Protein AF-A0AAW9RCE4-F1 (afdb_monomer_lite)

Sequence (75 aa):
MNPATVEKWLAEKALPQLRHFGPLVAIYGPSVMKAIFPNAPDWLDDAVRRERLADLGAKQAEIEREIRELSGCAG

Foldseek 3Di:
DDPVVVVCQLVVVDPDDPVVVVVVCVVPNLVVVVVSGPDDDPVSVVRNVVVVVVVVVVVVVVVVVVCCVVVVVVD

Organism: NCBI:txid1764581

Structure (mmCIF, N/CA/C/O backbone):
data_AF-A0AAW9RCE4-F1
#
_entry.id   AF-A0AAW9RCE4-F1
#
loop_
_atom_s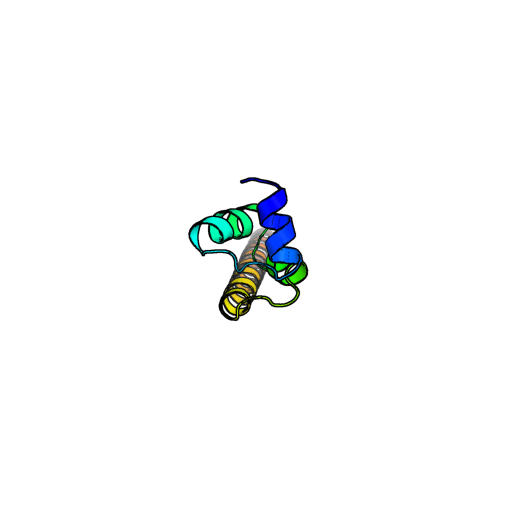ite.group_PDB
_atom_site.id
_atom_site.type_symbol
_atom_site.label_atom_id
_atom_site.label_alt_id
_atom_site.label_comp_id
_atom_site.label_asym_id
_atom_site.label_entity_id
_atom_site.label_seq_id
_atom_site.pdbx_PDB_ins_code
_atom_site.Cartn_x
_atom_site.Cartn_y
_atom_site.Cartn_z
_atom_site.occupancy
_atom_site.B_iso_or_equiv
_atom_site.auth_seq_id
_atom_site.auth_comp_id
_atom_site.auth_asym_id
_atom_site.auth_atom_id
_atom_site.pdbx_PDB_model_num
ATOM 1 N N . MET A 1 1 ? 16.015 12.524 -12.665 1.00 58.72 1 MET A N 1
ATOM 2 C CA . MET A 1 1 ? 15.770 11.293 -13.451 1.00 58.72 1 MET A CA 1
ATOM 3 C C . MET A 1 1 ? 15.405 11.718 -14.866 1.00 58.72 1 MET A C 1
ATOM 5 O O . MET A 1 1 ? 14.632 12.654 -14.992 1.00 58.72 1 MET A O 1
ATOM 9 N N . ASN A 1 2 ? 16.010 11.132 -15.903 1.00 66.56 2 ASN A N 1
ATOM 10 C CA . ASN A 1 2 ? 15.718 11.505 -17.293 1.00 66.56 2 ASN A CA 1
ATOM 11 C C . ASN A 1 2 ? 14.416 10.804 -17.754 1.00 66.56 2 ASN A C 1
ATOM 13 O O . ASN A 1 2 ? 14.330 9.587 -17.564 1.00 66.56 2 ASN A O 1
ATOM 17 N N . PRO A 1 3 ? 13.438 11.515 -18.352 1.00 69.44 3 PRO A N 1
ATOM 18 C CA . PRO A 1 3 ? 12.210 10.927 -18.904 1.00 69.44 3 PRO A CA 1
ATOM 19 C C . PRO A 1 3 ? 12.455 9.711 -19.809 1.00 69.44 3 PRO A C 1
ATOM 21 O O . PRO A 1 3 ? 11.786 8.689 -19.672 1.00 69.44 3 PRO A O 1
ATOM 24 N N . ALA A 1 4 ? 13.508 9.757 -20.631 1.00 72.88 4 ALA A N 1
ATOM 25 C CA . ALA A 1 4 ? 13.867 8.675 -21.551 1.00 72.88 4 ALA A CA 1
ATOM 26 C C . ALA A 1 4 ? 14.250 7.358 -20.844 1.00 72.88 4 ALA A C 1
ATOM 28 O O . ALA A 1 4 ? 14.223 6.286 -21.448 1.00 72.88 4 ALA A O 1
ATOM 29 N N . THR A 1 5 ? 14.645 7.411 -19.569 1.00 63.97 5 THR A N 1
ATOM 30 C CA . THR A 1 5 ? 14.959 6.214 -18.776 1.00 63.97 5 THR A CA 1
ATOM 31 C C . THR A 1 5 ? 13.689 5.534 -18.269 1.00 63.97 5 THR A C 1
ATOM 33 O O . 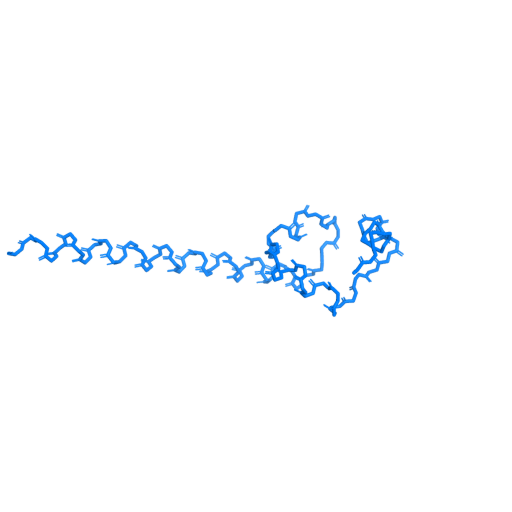THR A 1 5 ? 13.627 4.309 -18.260 1.00 63.97 5 THR A O 1
ATOM 36 N N . VAL A 1 6 ? 12.670 6.315 -17.899 1.00 65.19 6 VAL A N 1
ATOM 37 C CA . VAL A 1 6 ? 11.370 5.796 -17.445 1.00 65.19 6 VAL A CA 1
ATOM 38 C C . VAL A 1 6 ? 10.626 5.146 -18.609 1.00 65.19 6 VAL A C 1
ATOM 40 O O . VAL A 1 6 ? 10.129 4.033 -18.468 1.00 65.19 6 VAL A O 1
ATOM 43 N N . GLU A 1 7 ? 10.644 5.776 -19.786 1.00 70.19 7 GLU A N 1
ATOM 44 C CA . GLU A 1 7 ? 10.070 5.201 -21.011 1.00 70.19 7 GLU A CA 1
ATOM 45 C C . GLU A 1 7 ? 10.679 3.839 -21.356 1.00 70.19 7 GLU A C 1
ATOM 47 O O . GLU A 1 7 ? 9.968 2.917 -21.747 1.00 70.19 7 GLU A O 1
ATOM 52 N N . LYS A 1 8 ? 11.993 3.671 -21.167 1.00 72.44 8 LYS A N 1
ATOM 53 C CA . LYS A 1 8 ? 12.660 2.381 -21.394 1.00 72.44 8 LYS A CA 1
ATOM 54 C C . LYS A 1 8 ? 12.222 1.304 -20.405 1.00 72.44 8 LYS A C 1
ATOM 56 O O . LYS A 1 8 ? 12.198 0.143 -20.795 1.00 72.44 8 LYS A O 1
ATOM 61 N N . TRP A 1 9 ? 11.888 1.661 -19.165 1.00 69.69 9 TRP A N 1
ATOM 62 C CA . TRP A 1 9 ? 11.353 0.703 -18.192 1.00 69.69 9 TRP A CA 1
ATOM 63 C C . TRP A 1 9 ? 9.929 0.288 -18.535 1.00 69.69 9 TRP A C 1
ATOM 65 O O . TRP A 1 9 ? 9.625 -0.899 -18.517 1.00 69.69 9 TRP A O 1
ATOM 75 N N . LEU A 1 10 ? 9.086 1.252 -18.910 1.00 70.69 10 LEU A N 1
ATOM 76 C CA . LEU A 1 10 ? 7.713 0.984 -19.341 1.00 70.69 10 LEU A CA 1
ATOM 77 C C . LEU A 1 10 ? 7.665 0.166 -20.638 1.00 70.69 10 LEU A C 1
ATOM 79 O O . LEU A 1 10 ? 6.777 -0.657 -20.812 1.00 70.69 10 LEU A O 1
ATOM 83 N N . ALA A 1 11 ? 8.643 0.354 -21.526 1.00 76.38 11 ALA A N 1
ATOM 84 C CA . ALA A 1 11 ? 8.797 -0.421 -22.754 1.00 76.38 11 ALA A CA 1
ATOM 85 C C . ALA A 1 11 ? 9.553 -1.754 -22.566 1.00 76.38 11 ALA A C 1
ATOM 87 O O . ALA A 1 11 ? 9.955 -2.349 -23.563 1.00 76.38 11 ALA A O 1
ATOM 88 N N . GLU A 1 12 ? 9.826 -2.178 -21.324 1.00 68.44 12 GLU A N 1
ATOM 89 C CA . GLU A 1 12 ? 10.562 -3.411 -20.973 1.00 68.44 12 GLU A CA 1
ATOM 90 C C . GLU A 1 12 ? 11.993 -3.505 -21.539 1.00 68.44 12 GLU A C 1
ATOM 92 O O . GLU A 1 12 ? 12.636 -4.551 -21.513 1.00 68.44 12 GLU A O 1
ATOM 97 N N . LYS A 1 13 ? 12.550 -2.388 -22.017 1.00 70.38 13 LYS A N 1
ATOM 98 C CA . LYS A 1 13 ? 13.906 -2.319 -22.585 1.00 70.38 13 LYS A CA 1
ATOM 99 C C . LYS A 1 13 ? 14.996 -2.228 -21.519 1.00 70.38 13 LYS A C 1
ATOM 101 O O . LYS A 1 13 ? 16.178 -2.314 -21.846 1.00 70.38 13 LYS A O 1
ATOM 106 N N . ALA A 1 14 ? 14.625 -1.991 -20.263 1.00 66.12 14 ALA A N 1
ATOM 107 C CA . ALA A 1 14 ? 15.533 -1.9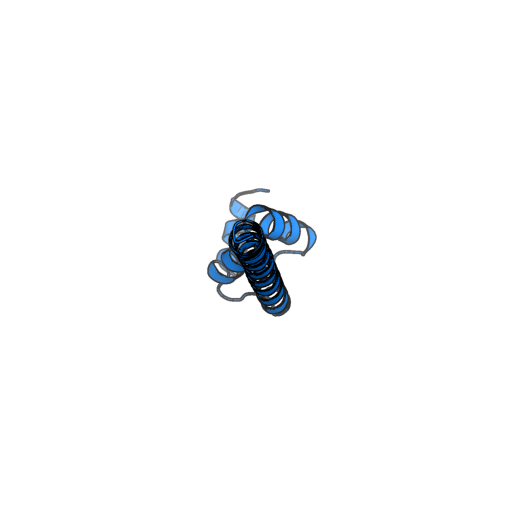75 -19.125 1.00 66.12 14 ALA A CA 1
ATOM 108 C C . ALA A 1 14 ? 14.770 -2.248 -17.822 1.00 66.12 14 ALA A C 1
ATOM 110 O O . ALA A 1 14 ? 13.636 -1.808 -17.666 1.00 66.12 14 ALA A O 1
ATOM 111 N N . LEU A 1 15 ? 15.418 -2.906 -16.859 1.00 63.03 15 LEU A N 1
ATOM 112 C CA . LEU A 1 15 ? 14.873 -3.062 -15.511 1.00 63.03 15 LEU A CA 1
ATOM 113 C C . LEU A 1 15 ? 15.324 -1.896 -14.617 1.00 63.03 15 LEU A C 1
ATOM 115 O O . LEU A 1 15 ? 16.512 -1.541 -14.619 1.00 63.03 15 LEU A O 1
ATOM 119 N N . PRO A 1 16 ? 14.417 -1.287 -13.837 1.00 65.06 16 PRO A N 1
ATOM 120 C CA . PRO A 1 16 ? 14.802 -0.281 -12.867 1.00 65.06 16 PRO A CA 1
ATOM 121 C C . PRO A 1 16 ? 15.655 -0.899 -11.760 1.00 65.06 16 PRO A C 1
ATOM 123 O O . PRO A 1 16 ? 15.300 -1.898 -11.141 1.00 65.06 16 PRO A O 1
ATOM 126 N N . GLN A 1 17 ? 16.781 -0.257 -11.458 1.00 68.06 17 GLN A N 1
ATOM 127 C CA . GLN A 1 17 ? 17.530 -0.562 -10.241 1.00 68.06 17 GLN A CA 1
ATOM 128 C C . GLN A 1 17 ? 16.811 0.040 -9.026 1.00 68.06 17 GLN A C 1
ATOM 130 O O . GLN A 1 17 ? 16.325 1.173 -9.104 1.00 68.06 17 GLN A O 1
ATOM 135 N N . LEU A 1 18 ? 16.834 -0.664 -7.886 1.00 63.44 18 LEU A N 1
ATOM 136 C CA . LEU A 1 18 ? 16.178 -0.262 -6.627 1.00 63.44 18 LEU A CA 1
ATOM 137 C C . LEU A 1 18 ? 16.411 1.210 -6.244 1.00 63.44 18 LEU A C 1
ATOM 139 O O . LEU A 1 18 ? 15.474 1.894 -5.842 1.00 63.44 18 LEU A O 1
ATOM 143 N N . ARG A 1 19 ? 17.633 1.726 -6.436 1.00 69.25 19 ARG A N 1
ATOM 144 C CA . ARG A 1 19 ? 18.008 3.120 -6.120 1.00 69.25 19 ARG A CA 1
ATOM 145 C C . ARG A 1 19 ? 17.183 4.184 -6.846 1.00 69.25 19 ARG A C 1
ATOM 147 O O . ARG A 1 19 ? 17.060 5.301 -6.361 1.00 69.25 19 ARG A O 1
ATOM 154 N N . HIS A 1 20 ? 16.647 3.854 -8.014 1.00 70.44 20 HIS A N 1
ATOM 155 C CA . HIS A 1 20 ? 15.820 4.768 -8.790 1.00 70.44 20 HIS A CA 1
ATOM 156 C C . HIS A 1 20 ?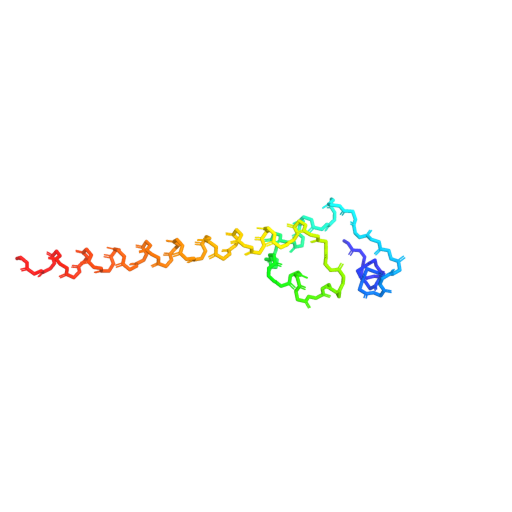 14.326 4.519 -8.569 1.00 70.44 20 HIS A C 1
ATOM 158 O O . HIS A 1 20 ? 13.525 5.433 -8.720 1.00 70.44 20 HIS A O 1
ATOM 164 N N . PHE A 1 21 ? 13.963 3.296 -8.187 1.00 73.19 21 PHE A N 1
ATOM 165 C CA . PHE A 1 21 ? 12.579 2.889 -7.990 1.00 73.19 21 PHE A CA 1
ATOM 166 C C . PHE A 1 21 ? 12.043 3.267 -6.602 1.00 73.19 21 PHE A C 1
ATOM 168 O O . PHE A 1 21 ? 10.892 3.671 -6.475 1.00 73.19 21 PHE A O 1
ATOM 175 N N . GLY A 1 22 ? 12.889 3.213 -5.568 1.00 78.50 22 GLY A N 1
ATOM 176 C CA . GLY A 1 22 ? 12.520 3.568 -4.193 1.00 78.50 22 GLY A CA 1
ATOM 177 C C . GLY A 1 22 ? 11.910 4.971 -4.047 1.00 78.50 22 GLY A C 1
ATOM 178 O O . GLY A 1 22 ? 10.831 5.086 -3.470 1.00 78.50 22 GLY A O 1
ATOM 179 N N . PRO A 1 23 ? 12.521 6.034 -4.609 1.00 83.94 23 PRO A N 1
ATOM 180 C CA . PRO A 1 23 ? 11.937 7.375 -4.570 1.00 83.94 23 PRO A CA 1
ATOM 181 C C . PRO A 1 23 ? 10.573 7.476 -5.264 1.00 83.94 23 PRO A C 1
ATOM 183 O O . PRO A 1 23 ? 9.712 8.216 -4.805 1.00 83.94 23 PRO A O 1
ATOM 186 N N . LEU A 1 24 ? 10.352 6.726 -6.349 1.00 81.25 24 LEU A N 1
ATOM 187 C CA . LEU A 1 24 ? 9.074 6.733 -7.067 1.00 81.25 24 LEU A CA 1
ATOM 188 C C . LEU A 1 24 ? 7.964 6.086 -6.235 1.00 81.25 24 LEU A C 1
ATOM 190 O O . LEU A 1 24 ? 6.878 6.647 -6.130 1.00 81.25 24 LEU A O 1
ATOM 194 N N . VAL A 1 25 ? 8.261 4.962 -5.579 1.00 84.62 25 VAL A N 1
ATOM 195 C CA . VAL A 1 25 ? 7.337 4.324 -4.630 1.00 84.62 25 VAL A CA 1
ATOM 196 C C . VAL A 1 25 ? 7.021 5.250 -3.458 1.00 84.62 25 VAL A C 1
ATOM 198 O O . VAL A 1 25 ? 5.874 5.316 -3.037 1.00 84.62 25 VAL A O 1
ATOM 201 N N . ALA A 1 26 ? 8.010 5.989 -2.950 1.00 83.19 26 ALA A N 1
ATOM 202 C CA . ALA A 1 26 ? 7.803 6.922 -1.846 1.00 83.19 26 ALA A CA 1
ATOM 203 C C . ALA A 1 26 ? 6.924 8.129 -2.226 1.00 83.19 26 ALA A C 1
ATOM 205 O O . ALA A 1 26 ? 6.192 8.628 -1.379 1.00 83.19 26 ALA A O 1
ATOM 206 N N . ILE A 1 27 ? 6.998 8.603 -3.476 1.00 87.25 27 ILE A N 1
ATOM 207 C CA . ILE A 1 27 ? 6.224 9.764 -3.950 1.00 87.25 27 ILE A CA 1
ATOM 208 C C . ILE A 1 27 ? 4.803 9.367 -4.359 1.00 87.25 27 ILE A C 1
ATOM 210 O O . ILE A 1 27 ? 3.851 10.062 -4.018 1.00 87.25 27 ILE A O 1
ATOM 214 N N . TYR A 1 28 ? 4.662 8.282 -5.121 1.00 86.81 28 TYR A N 1
ATOM 215 C CA . TYR A 1 28 ? 3.395 7.914 -5.762 1.00 86.81 28 TYR A CA 1
ATOM 216 C C . TYR A 1 28 ? 2.644 6.785 -5.055 1.00 86.81 28 TYR A C 1
ATOM 218 O O . TYR A 1 28 ? 1.465 6.586 -5.329 1.00 86.81 28 TYR A O 1
ATOM 226 N N . GLY A 1 29 ? 3.312 6.047 -4.172 1.00 87.44 29 GLY A N 1
ATOM 227 C CA . GLY A 1 29 ? 2.754 4.875 -3.510 1.00 87.44 29 GLY A CA 1
ATOM 228 C C . GLY A 1 29 ? 3.017 3.565 -4.274 1.00 87.44 29 GLY A C 1
ATOM 229 O O . GLY A 1 29 ? 3.078 3.547 -5.513 1.00 87.44 29 GLY A O 1
ATOM 230 N N . PRO A 1 30 ? 3.183 2.438 -3.558 1.00 89.19 30 PRO A N 1
ATOM 231 C CA . PRO A 1 30 ? 3.324 1.109 -4.151 1.00 89.19 30 PRO A CA 1
ATOM 232 C C . PRO A 1 30 ? 2.195 0.719 -5.114 1.00 89.19 30 PRO A C 1
ATOM 234 O O . PRO A 1 30 ? 2.469 0.132 -6.161 1.00 89.19 30 PRO A O 1
ATOM 237 N N . SER A 1 31 ? 0.939 1.039 -4.786 1.00 87.81 31 SER A N 1
ATOM 238 C CA . SER A 1 31 ? -0.241 0.689 -5.594 1.00 87.81 31 SER A CA 1
ATOM 239 C C . SER A 1 31 ? -0.219 1.309 -6.988 1.00 87.81 31 SER A C 1
ATOM 241 O O . SER A 1 31 ? -0.453 0.611 -7.977 1.00 87.8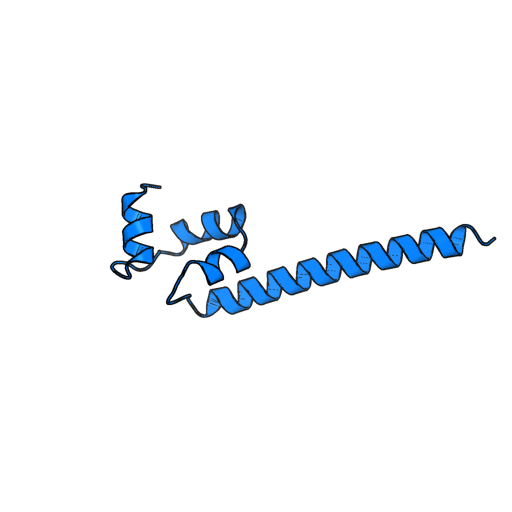1 31 SER A O 1
ATOM 243 N N . VAL A 1 32 ? 0.134 2.592 -7.085 1.00 87.38 32 VAL A N 1
ATOM 244 C CA . VAL A 1 32 ? 0.276 3.294 -8.367 1.00 87.38 32 VAL A CA 1
ATOM 245 C C . VAL A 1 32 ? 1.420 2.699 -9.174 1.00 87.38 32 VAL A C 1
ATOM 247 O O . VAL A 1 32 ? 1.263 2.456 -10.367 1.00 87.38 32 VAL A O 1
ATOM 250 N N . MET A 1 33 ? 2.551 2.399 -8.527 1.00 87.06 33 MET A N 1
ATOM 251 C CA . MET A 1 33 ? 3.673 1.745 -9.200 1.00 87.06 33 MET A CA 1
ATOM 252 C C . MET A 1 33 ? 3.258 0.389 -9.773 1.00 87.06 33 MET A C 1
ATOM 254 O O . MET A 1 33 ? 3.500 0.129 -10.947 1.00 87.06 33 MET A O 1
ATOM 258 N N . LYS A 1 34 ? 2.553 -0.449 -9.009 1.00 85.69 34 LYS A N 1
ATOM 259 C CA . LYS A 1 34 ? 2.084 -1.745 -9.516 1.00 85.69 34 LYS A CA 1
ATOM 260 C C . LYS A 1 34 ? 1.169 -1.600 -10.735 1.00 85.69 34 LYS A C 1
ATOM 262 O O . LYS A 1 34 ? 1.257 -2.408 -11.649 1.00 85.69 34 LYS A O 1
ATOM 267 N N . ALA A 1 35 ? 0.318 -0.577 -10.766 1.00 86.56 35 ALA A N 1
ATOM 268 C CA . ALA A 1 35 ? -0.608 -0.359 -11.874 1.00 86.56 35 ALA A CA 1
ATOM 269 C C . ALA A 1 35 ? 0.084 0.062 -13.184 1.00 86.56 35 ALA A C 1
ATOM 271 O O . ALA A 1 35 ? -0.432 -0.231 -14.260 1.00 86.56 35 ALA A O 1
ATOM 272 N N . ILE A 1 36 ? 1.228 0.751 -13.109 1.00 84.56 36 ILE A N 1
ATOM 273 C CA . ILE A 1 36 ? 1.919 1.281 -14.296 1.00 84.56 36 ILE A CA 1
ATOM 274 C C . ILE A 1 36 ? 3.012 0.358 -14.846 1.00 84.56 36 ILE A C 1
ATOM 276 O O . ILE A 1 36 ? 3.462 0.576 -15.968 1.00 84.56 36 ILE A O 1
ATOM 280 N N . PHE A 1 37 ? 3.456 -0.649 -14.086 1.00 78.75 37 PHE A N 1
ATOM 281 C CA . PHE A 1 37 ? 4.466 -1.614 -14.533 1.00 78.75 37 PHE A CA 1
ATOM 282 C C . PHE A 1 37 ? 3.797 -2.908 -15.032 1.00 78.75 37 PHE A C 1
ATOM 284 O O . PHE A 1 37 ? 3.272 -3.654 -14.208 1.00 78.75 37 PHE A O 1
ATOM 291 N N . PRO A 1 38 ? 3.853 -3.220 -16.348 1.00 74.25 38 PRO A N 1
ATOM 292 C CA . PRO A 1 38 ? 3.246 -4.435 -16.911 1.00 74.25 38 PRO A CA 1
ATOM 293 C C . PRO A 1 38 ? 3.810 -5.720 -16.294 1.00 74.25 38 PRO A C 1
ATOM 295 O O . PRO A 1 38 ? 3.071 -6.651 -15.997 1.00 74.25 38 PRO A O 1
ATOM 298 N N . ASN A 1 39 ? 5.123 -5.724 -16.052 1.00 73.50 39 ASN A N 1
ATOM 299 C CA . ASN A 1 39 ? 5.863 -6.780 -15.371 1.00 73.50 39 ASN A CA 1
ATOM 300 C C . ASN A 1 39 ? 6.433 -6.231 -14.057 1.00 73.50 39 ASN A C 1
ATOM 302 O O . ASN A 1 39 ? 7.620 -5.912 -13.941 1.00 73.50 39 ASN A O 1
ATOM 306 N N . ALA A 1 40 ? 5.548 -6.040 -13.079 1.00 73.06 40 ALA A N 1
ATOM 307 C CA . ALA A 1 40 ? 5.925 -5.596 -11.744 1.00 73.06 40 ALA A CA 1
ATOM 308 C C . ALA A 1 40 ? 6.799 -6.654 -11.031 1.00 73.06 40 ALA A C 1
ATOM 310 O O . ALA A 1 40 ? 6.486 -7.841 -11.098 1.00 73.06 40 ALA A O 1
ATOM 311 N N . PRO A 1 41 ? 7.869 -6.256 -10.318 1.00 79.31 41 PRO A N 1
ATOM 312 C CA . PRO A 1 41 ? 8.642 -7.184 -9.494 1.00 79.31 41 PRO A CA 1
ATOM 313 C C . PRO A 1 41 ? 7.825 -7.729 -8.311 1.00 79.31 41 PRO A C 1
ATOM 315 O O . PRO A 1 41 ? 7.107 -6.960 -7.676 1.00 79.31 41 PRO A O 1
ATOM 318 N N . ASP A 1 42 ? 8.043 -8.987 -7.918 1.00 81.69 42 ASP A N 1
ATOM 319 C CA . ASP A 1 42 ? 7.310 -9.648 -6.818 1.00 81.69 42 ASP A CA 1
ATOM 320 C C . ASP A 1 42 ? 7.340 -8.874 -5.490 1.00 81.69 42 ASP A C 1
ATOM 322 O O . ASP A 1 42 ? 6.355 -8.826 -4.755 1.00 81.69 42 ASP A O 1
ATOM 326 N N . TRP A 1 43 ? 8.454 -8.204 -5.174 1.00 81.25 43 TRP A N 1
ATOM 327 C CA . TRP A 1 43 ? 8.562 -7.415 -3.940 1.00 81.25 43 TRP A CA 1
ATOM 328 C C . TRP A 1 43 ? 7.557 -6.249 -3.894 1.00 81.25 43 TRP A C 1
ATOM 330 O O . TRP A 1 43 ? 7.204 -5.777 -2.810 1.00 81.25 43 TRP A O 1
ATOM 340 N N . LEU A 1 44 ? 7.085 -5.776 -5.055 1.00 84.94 44 LEU A N 1
ATOM 341 C CA . LEU A 1 44 ? 6.101 -4.703 -5.148 1.00 84.94 44 LEU A CA 1
ATOM 342 C C . LEU A 1 44 ? 4.727 -5.167 -4.650 1.00 84.94 44 LEU A C 1
ATOM 344 O O . LEU A 1 44 ? 3.995 -4.365 -4.077 1.00 84.94 44 LEU A O 1
ATOM 348 N N . ASP A 1 45 ? 4.405 -6.457 -4.764 1.00 85.69 45 ASP A N 1
ATOM 349 C CA . ASP A 1 45 ? 3.171 -7.019 -4.207 1.00 85.69 45 ASP A CA 1
ATOM 350 C C . ASP A 1 45 ? 3.151 -6.952 -2.683 1.00 85.69 45 ASP A C 1
ATOM 352 O O . ASP A 1 45 ? 2.143 -6.570 -2.081 1.00 85.69 45 ASP A O 1
ATOM 356 N N . ASP A 1 46 ? 4.282 -7.259 -2.050 1.00 86.06 46 ASP A N 1
ATOM 357 C CA . ASP A 1 46 ? 4.431 -7.114 -0.605 1.00 86.06 46 ASP A CA 1
ATOM 358 C C . ASP A 1 46 ? 4.346 -5.645 -0.178 1.00 86.06 46 ASP A C 1
ATOM 360 O O . ASP A 1 46 ? 3.742 -5.335 0.852 1.00 86.06 46 ASP A O 1
ATOM 364 N N . ALA A 1 47 ? 4.901 -4.726 -0.973 1.00 88.06 47 ALA A N 1
ATOM 365 C CA . ALA A 1 47 ? 4.802 -3.293 -0.715 1.00 88.06 47 ALA A CA 1
ATOM 366 C C . ALA A 1 47 ? 3.350 -2.789 -0.815 1.00 88.06 47 ALA A C 1
ATOM 368 O O . ALA A 1 47 ? 2.897 -2.075 0.079 1.00 88.06 47 ALA A O 1
ATOM 369 N N . VAL A 1 48 ? 2.594 -3.222 -1.831 1.00 91.19 48 VAL A N 1
ATOM 370 C CA . VAL A 1 48 ? 1.157 -2.923 -1.976 1.00 91.19 48 VAL A CA 1
ATOM 371 C C . VAL A 1 48 ? 0.350 -3.501 -0.816 1.00 91.19 48 VAL A C 1
ATOM 373 O O . VAL A 1 48 ? -0.529 -2.834 -0.270 1.00 91.19 48 VAL A O 1
ATOM 376 N N . ARG A 1 49 ? 0.656 -4.729 -0.380 1.00 91.00 49 ARG A N 1
ATOM 377 C CA . ARG A 1 49 ? -0.010 -5.336 0.780 1.00 91.00 49 ARG A CA 1
ATOM 378 C C . ARG A 1 49 ? 0.226 -4.516 2.050 1.00 91.00 49 ARG A C 1
ATOM 380 O O . ARG A 1 49 ? -0.714 -4.298 2.811 1.00 91.00 49 ARG A O 1
ATOM 387 N N . ARG A 1 50 ? 1.458 -4.053 2.281 1.00 91.44 50 ARG A N 1
ATOM 388 C CA . ARG A 1 50 ? 1.810 -3.217 3.442 1.00 91.44 50 ARG A CA 1
ATOM 389 C C . ARG A 1 50 ? 1.130 -1.853 3.404 1.00 91.44 50 ARG A C 1
ATOM 391 O O . ARG A 1 50 ? 0.604 -1.439 4.430 1.00 91.44 50 ARG A O 1
ATOM 398 N N . GLU A 1 51 ? 1.102 -1.197 2.243 1.00 92.25 51 GLU A N 1
ATOM 399 C CA . GLU A 1 51 ? 0.351 0.050 2.036 1.00 92.25 51 GLU A CA 1
ATOM 400 C C . GLU A 1 51 ? -1.120 -0.150 2.414 1.00 92.25 51 GLU A C 1
ATOM 402 O O . GLU A 1 51 ? -1.659 0.570 3.252 1.00 92.25 51 GLU A O 1
ATOM 407 N N . ARG A 1 52 ? -1.742 -1.221 1.906 1.00 93.00 52 ARG A N 1
ATOM 408 C CA . ARG A 1 52 ? -3.141 -1.517 2.214 1.00 93.00 52 ARG A CA 1
ATOM 409 C C . ARG A 1 52 ? -3.389 -1.793 3.698 1.00 93.00 52 ARG A C 1
ATOM 411 O O . ARG A 1 52 ? -4.426 -1.395 4.222 1.00 93.00 52 ARG A O 1
ATOM 418 N N . LEU A 1 53 ? -2.478 -2.490 4.372 1.00 94.62 53 LEU A N 1
ATOM 419 C CA . LEU A 1 53 ? -2.581 -2.730 5.813 1.00 94.62 53 LEU A CA 1
ATOM 420 C C . LEU A 1 53 ? -2.462 -1.429 6.615 1.00 94.62 53 LEU A C 1
ATOM 422 O O . LEU A 1 53 ? -3.214 -1.247 7.568 1.00 94.62 53 LEU A O 1
ATOM 426 N N . ALA A 1 54 ? -1.571 -0.520 6.214 1.00 93.19 54 ALA A N 1
ATOM 427 C CA . ALA A 1 54 ? -1.430 0.786 6.851 1.00 93.19 54 ALA A CA 1
ATOM 428 C C . ALA A 1 54 ? -2.707 1.629 6.699 1.00 93.19 54 ALA A C 1
ATOM 430 O O . ALA A 1 54 ? -3.197 2.169 7.690 1.00 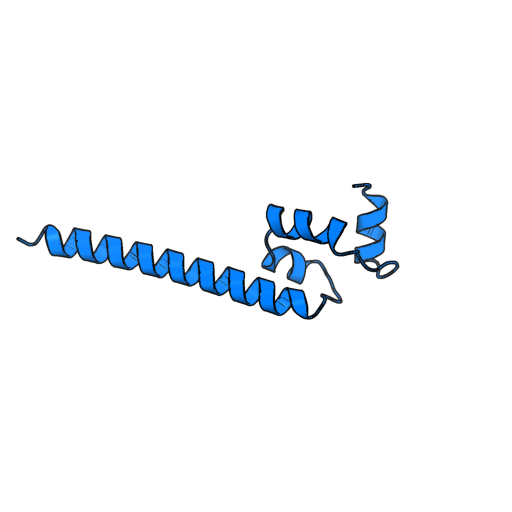93.19 54 ALA A O 1
ATOM 431 N N . ASP A 1 55 ? -3.304 1.654 5.502 1.00 92.81 55 ASP A N 1
ATOM 432 C CA . ASP A 1 55 ? -4.585 2.329 5.255 1.00 92.81 55 ASP A CA 1
ATOM 433 C C . ASP A 1 55 ? -5.710 1.779 6.136 1.00 92.81 55 ASP A C 1
ATOM 435 O O . ASP A 1 55 ? -6.526 2.529 6.672 1.00 92.81 55 ASP A O 1
ATOM 439 N N . LEU A 1 56 ? -5.787 0.451 6.264 1.00 95.19 56 LEU A N 1
ATOM 440 C CA . LEU A 1 56 ? -6.790 -0.200 7.104 1.00 95.19 56 LEU A CA 1
ATOM 441 C C . LEU A 1 56 ? -6.571 0.123 8.585 1.00 95.19 56 LEU A C 1
ATOM 443 O O . LEU A 1 56 ? -7.538 0.432 9.274 1.00 95.19 56 LEU A O 1
ATOM 447 N N . GLY A 1 57 ? -5.321 0.117 9.054 1.00 96.75 57 GLY A N 1
ATOM 448 C CA . GLY A 1 57 ? -4.981 0.503 10.423 1.00 96.75 57 GLY A CA 1
ATOM 449 C C . GLY A 1 57 ? -5.327 1.962 10.730 1.00 96.75 57 GLY A C 1
ATOM 450 O O . GLY A 1 57 ? -5.895 2.249 11.780 1.00 96.75 57 GLY A O 1
ATOM 451 N N . ALA A 1 58 ? -5.066 2.881 9.796 1.00 95.75 58 ALA A N 1
ATOM 452 C CA . ALA A 1 58 ? -5.445 4.286 9.941 1.00 95.75 58 ALA A CA 1
ATOM 453 C C . ALA A 1 58 ? -6.969 4.460 10.034 1.00 95.75 58 ALA A C 1
ATOM 455 O O . ALA A 1 58 ? -7.460 5.187 10.895 1.00 95.75 58 ALA A O 1
ATOM 456 N N . LYS A 1 59 ? -7.728 3.741 9.196 1.00 95.81 59 LYS A N 1
ATOM 457 C CA . LYS A 1 59 ? -9.199 3.732 9.258 1.00 95.81 59 LYS A CA 1
ATOM 458 C C . LYS A 1 59 ? -9.720 3.155 10.567 1.00 95.81 59 LYS A C 1
ATOM 460 O O . LYS A 1 59 ? -10.673 3.687 11.121 1.00 95.81 59 LYS A O 1
ATOM 465 N N . GLN A 1 60 ? -9.104 2.083 11.058 1.00 96.19 60 GLN A N 1
ATOM 466 C CA . GLN A 1 60 ? -9.465 1.502 12.345 1.00 96.19 60 GLN A CA 1
ATOM 467 C C . GLN A 1 60 ? -9.257 2.513 13.479 1.00 96.19 60 GLN A C 1
ATOM 469 O O . GLN A 1 60 ? -10.174 2.734 14.264 1.00 96.19 60 GLN A O 1
ATOM 474 N N . ALA A 1 61 ? -8.097 3.170 13.524 1.00 96.19 61 ALA A N 1
ATOM 475 C CA . ALA A 1 61 ? -7.798 4.179 14.536 1.00 96.19 61 ALA A CA 1
ATOM 476 C C . ALA A 1 61 ? -8.771 5.371 14.487 1.00 96.19 61 ALA A C 1
ATOM 478 O O . ALA A 1 61 ? -9.181 5.878 15.530 1.00 96.19 61 ALA A O 1
ATOM 479 N N . GLU A 1 62 ? -9.163 5.800 13.285 1.00 96.69 62 GLU A N 1
ATOM 480 C CA . GLU A 1 62 ? -10.161 6.855 13.087 1.00 96.69 62 GLU A CA 1
ATOM 481 C C . GLU A 1 62 ? -11.525 6.462 13.670 1.00 96.69 62 GLU A C 1
ATOM 483 O O . GLU A 1 62 ? -12.089 7.196 14.479 1.00 96.69 62 GLU A O 1
ATOM 488 N N . ILE A 1 63 ? -12.016 5.270 13.322 1.00 96.38 63 ILE A N 1
ATOM 489 C CA . ILE A 1 63 ? -13.303 4.751 13.805 1.00 96.38 63 ILE A CA 1
ATOM 490 C C . ILE A 1 63 ? -13.284 4.572 15.329 1.00 96.38 63 ILE A C 1
ATOM 492 O O . ILE A 1 63 ? -14.240 4.926 16.014 1.00 96.38 63 ILE A O 1
ATOM 496 N N . GLU A 1 64 ? -12.195 4.043 15.890 1.00 95.88 64 GLU A N 1
ATOM 497 C CA . GLU A 1 64 ? -12.044 3.886 17.341 1.00 95.88 64 GLU A CA 1
ATOM 498 C C . GLU A 1 64 ? -12.044 5.235 18.073 1.00 95.88 64 GLU A C 1
ATOM 500 O O . GLU A 1 64 ? -12.560 5.333 19.192 1.00 95.88 64 GLU A O 1
ATOM 505 N N . ARG A 1 65 ? -11.492 6.286 17.451 1.00 95.31 65 ARG A N 1
ATOM 506 C CA . ARG A 1 65 ? -11.564 7.651 17.978 1.00 95.31 65 ARG A CA 1
ATOM 507 C C . ARG A 1 65 ? -13.002 8.166 17.964 1.00 95.31 65 ARG A C 1
ATOM 509 O O . ARG A 1 65 ? -13.473 8.623 19.001 1.00 95.31 65 ARG A O 1
ATOM 516 N N . GLU A 1 66 ? -13.708 8.016 16.848 1.00 94.88 66 GLU A N 1
ATOM 517 C CA . GLU A 1 66 ? -15.102 8.453 16.706 1.00 94.88 66 GLU A CA 1
ATOM 518 C C . GLU A 1 66 ? -16.030 7.747 17.711 1.00 94.88 66 GLU A C 1
ATOM 520 O O . GLU A 1 66 ? -16.812 8.393 18.408 1.00 94.88 66 GLU A O 1
ATOM 525 N N . ILE A 1 67 ? -15.884 6.427 17.885 1.00 94.50 67 ILE A N 1
ATOM 526 C CA . ILE A 1 67 ? -16.630 5.661 18.898 1.00 94.50 67 ILE A CA 1
ATOM 527 C C . ILE A 1 67 ? -16.364 6.207 20.302 1.00 94.50 67 ILE A C 1
ATOM 529 O O . ILE A 1 67 ? -17.297 6.342 21.096 1.00 94.50 67 ILE A O 1
ATOM 533 N N . ARG A 1 68 ? -15.106 6.511 20.638 1.00 94.25 68 ARG A N 1
ATOM 534 C CA . ARG A 1 68 ? -14.733 7.055 21.952 1.00 94.25 68 ARG A CA 1
ATOM 535 C C . ARG A 1 68 ? -15.354 8.428 22.195 1.00 94.25 68 ARG A C 1
ATOM 537 O O . ARG A 1 68 ? -15.825 8.682 23.298 1.00 94.25 68 ARG A O 1
ATOM 544 N N . GLU A 1 69 ? -15.363 9.290 21.185 1.00 94.06 69 GLU A N 1
ATOM 545 C CA . GLU A 1 69 ? -15.970 10.622 21.265 1.00 94.06 69 GLU A CA 1
ATOM 546 C C . GLU A 1 69 ? -17.487 10.518 21.484 1.00 94.06 69 GLU A C 1
ATOM 548 O O . GLU A 1 69 ? -18.023 11.114 22.418 1.00 94.06 69 GLU A O 1
ATOM 553 N N . LEU A 1 70 ? -18.171 9.679 20.700 1.00 92.56 70 LEU A N 1
ATOM 554 C CA . LEU A 1 70 ? -19.620 9.485 20.809 1.00 92.56 70 LEU A CA 1
ATOM 555 C C . LEU A 1 70 ? -20.041 8.791 22.113 1.00 92.56 70 LEU A C 1
ATOM 557 O O . LEU A 1 70 ? -21.056 9.153 22.704 1.00 92.56 70 LEU A O 1
ATOM 561 N N . SER A 1 71 ? -19.266 7.811 22.584 1.00 88.81 71 SER A N 1
ATOM 562 C CA . SER A 1 71 ? -19.536 7.111 23.850 1.00 88.81 71 SER A CA 1
ATOM 563 C C . SER A 1 71 ? -19.175 7.941 25.086 1.00 88.81 71 SER A C 1
ATOM 565 O O . SER A 1 71 ? -19.820 7.789 26.121 1.00 88.81 71 SER A O 1
ATOM 567 N N . GLY A 1 72 ? -18.196 8.846 24.985 1.00 74.12 72 GLY A N 1
ATOM 568 C CA . GLY A 1 72 ? -17.806 9.770 26.053 1.00 74.12 72 GLY A CA 1
ATOM 569 C C . GLY A 1 72 ? -18.736 10.977 26.223 1.00 74.12 72 GLY A C 1
ATOM 570 O O . GLY A 1 72 ? -18.809 11.520 27.320 1.00 74.12 72 GLY A O 1
ATOM 571 N N . CYS A 1 73 ? -19.480 11.376 25.185 1.00 57.75 73 CYS A N 1
ATOM 572 C CA . CYS A 1 73 ? -20.522 12.411 25.275 1.00 57.75 73 CYS A CA 1
ATOM 573 C C . CYS A 1 73 ? -21.875 11.900 25.809 1.00 57.75 73 CYS A C 1
ATOM 575 O O . CYS A 1 73 ? -22.792 12.699 25.985 1.00 57.75 73 CYS A O 1
ATOM 577 N N . ALA A 1 74 ? -22.021 10.594 26.056 1.00 55.00 74 ALA A N 1
ATOM 578 C CA . ALA A 1 74 ? -23.250 9.984 26.573 1.00 55.00 74 ALA A CA 1
ATOM 579 C C . ALA A 1 74 ? -23.321 9.913 28.118 1.00 55.00 74 ALA A C 1
ATOM 581 O O . ALA A 1 74 ? -24.186 9.213 28.647 1.00 55.00 74 ALA A O 1
ATOM 582 N N . GLY A 1 75 ? -22.417 10.601 28.829 1.00 48.81 75 GLY A N 1
ATOM 583 C CA . GLY A 1 75 ? -22.359 10.673 30.297 1.00 48.81 75 GLY A CA 1
ATOM 584 C C . GLY A 1 75 ? -22.731 12.041 30.847 1.00 48.81 75 GLY A C 1
ATOM 585 O O . GLY A 1 75 ? -22.268 13.047 30.267 1.00 48.81 75 GLY A O 1
#

Secondary structure (DSSP, 8-state):
--HHHHHHHHTTSSPPPHHHHHHHHHHH-HHHHHHH-TT--HHHHHHHHHHHHHHHHHHHHHHHHHHHHHHHTT-

Radius of gyration: 18.78 Å; chains: 1; bounding box: 41×22×53 Å

pLDDT: mean 81.28, std 12.09, range [48.81, 96.75]